Protein AF-A0A2S9FL27-F1 (afdb_monomer_lite)

Structure (mmCIF, N/CA/C/O backbone):
data_AF-A0A2S9FL27-F1
#
_entry.id   AF-A0A2S9FL27-F1
#
loop_
_atom_site.group_PDB
_atom_site.id
_atom_site.type_symbol
_atom_site.label_atom_id
_atom_site.label_alt_id
_atom_site.label_comp_id
_atom_site.label_asym_id
_atom_site.label_entity_id
_atom_site.label_seq_id
_atom_site.pdbx_PDB_ins_code
_atom_site.Cartn_x
_atom_site.Cartn_y
_atom_site.Cartn_z
_atom_site.occupancy
_atom_site.B_iso_or_equiv
_atom_site.auth_seq_id
_atom_site.auth_comp_id
_atom_site.auth_asym_id
_atom_site.auth_atom_id
_atom_site.pdbx_PDB_model_num
ATOM 1 N N . MET A 1 1 ? 17.331 8.543 -40.473 1.00 48.66 1 MET A N 1
ATOM 2 C CA . MET A 1 1 ? 16.320 8.289 -39.428 1.00 48.66 1 MET A CA 1
ATOM 3 C C . MET A 1 1 ? 17.027 7.537 -38.320 1.00 48.66 1 MET A C 1
ATOM 5 O O . MET A 1 1 ? 17.622 6.511 -38.621 1.00 48.66 1 MET A O 1
ATOM 9 N N . GLY A 1 2 ? 17.090 8.096 -37.112 1.00 60.88 2 GLY A N 1
ATOM 10 C CA . GLY A 1 2 ? 17.713 7.413 -35.976 1.00 60.88 2 GLY A CA 1
ATOM 11 C C . GLY A 1 2 ? 16.891 6.186 -35.589 1.00 60.88 2 GLY A C 1
ATOM 12 O O . GLY A 1 2 ? 15.666 6.270 -35.548 1.00 60.88 2 GLY A O 1
ATOM 13 N N . VAL A 1 3 ? 17.545 5.045 -35.380 1.00 73.56 3 VAL A N 1
ATOM 14 C CA . VAL A 1 3 ? 16.893 3.810 -34.924 1.00 73.56 3 VAL A CA 1
ATOM 15 C C . VAL A 1 3 ? 16.809 3.865 -33.399 1.00 73.56 3 VAL A C 1
ATOM 17 O O . VAL A 1 3 ? 17.812 4.144 -32.749 1.00 73.56 3 VAL A O 1
ATOM 20 N N . SER A 1 4 ? 15.627 3.621 -32.834 1.00 82.31 4 SER A N 1
ATOM 21 C CA . SER A 1 4 ? 15.446 3.398 -31.398 1.00 82.31 4 SER A CA 1
ATOM 22 C C . SER A 1 4 ? 15.434 1.897 -31.111 1.00 82.31 4 SER A C 1
ATOM 24 O O . SER A 1 4 ? 14.811 1.123 -31.843 1.00 82.31 4 SER A O 1
ATOM 26 N N . MET A 1 5 ? 16.145 1.468 -30.067 1.00 90.12 5 MET A N 1
ATOM 27 C CA . MET A 1 5 ? 16.306 0.054 -29.728 1.00 90.12 5 MET A CA 1
ATOM 28 C C . MET A 1 5 ? 15.805 -0.218 -28.314 1.00 90.12 5 MET A C 1
ATOM 30 O O . MET A 1 5 ? 16.178 0.469 -27.371 1.00 90.12 5 MET A O 1
ATOM 34 N N . VAL A 1 6 ? 14.970 -1.246 -28.155 1.00 91.94 6 VAL A N 1
ATOM 35 C CA . VAL A 1 6 ? 14.581 -1.734 -26.826 1.00 91.94 6 VAL A CA 1
ATOM 36 C C . VAL A 1 6 ? 15.766 -2.486 -26.229 1.00 91.94 6 VAL A C 1
ATOM 38 O O . VAL A 1 6 ? 16.115 -3.556 -26.730 1.00 91.94 6 VAL A O 1
ATOM 41 N N . VAL A 1 7 ? 16.361 -1.938 -25.173 1.00 92.94 7 VAL A N 1
ATOM 42 C CA . VAL A 1 7 ? 17.532 -2.512 -24.489 1.00 92.94 7 VAL A CA 1
ATOM 43 C C . VAL A 1 7 ? 17.144 -3.414 -23.322 1.00 92.94 7 VAL A C 1
ATOM 45 O O . VAL A 1 7 ? 17.830 -4.392 -23.044 1.00 92.94 7 VAL A O 1
ATOM 48 N N . GLU A 1 8 ? 16.000 -3.155 -22.688 1.00 94.75 8 GLU A N 1
ATOM 49 C CA . GLU A 1 8 ? 15.477 -3.967 -21.588 1.00 94.75 8 GLU A CA 1
ATOM 50 C C . GLU A 1 8 ? 13.942 -3.987 -21.615 1.00 94.75 8 GLU A C 1
ATOM 52 O O . GLU A 1 8 ? 13.294 -3.064 -22.114 1.00 94.75 8 GLU A O 1
ATOM 57 N N . ARG A 1 9 ? 13.349 -5.068 -21.096 1.00 96.38 9 ARG A N 1
ATOM 58 C CA . ARG A 1 9 ? 11.906 -5.198 -20.874 1.00 96.38 9 ARG A CA 1
ATOM 59 C C . ARG A 1 9 ? 11.619 -6.016 -19.620 1.00 96.38 9 ARG A C 1
ATOM 61 O O . ARG A 1 9 ? 12.354 -6.957 -19.327 1.00 96.38 9 ARG A O 1
ATOM 68 N N . GLY A 1 10 ? 10.506 -5.734 -18.957 1.00 96.31 10 GLY A N 1
ATOM 69 C CA . GLY A 1 10 ? 10.084 -6.491 -17.783 1.00 96.31 10 GLY A CA 1
ATOM 70 C C . GLY A 1 10 ? 8.678 -6.136 -17.314 1.00 96.31 10 GLY A C 1
ATOM 71 O O . GLY A 1 10 ? 7.861 -5.628 -18.081 1.00 96.31 10 GLY A O 1
ATOM 72 N N . LEU A 1 11 ? 8.395 -6.429 -16.043 1.00 97.31 11 LEU A N 1
ATOM 73 C CA . LEU A 1 11 ? 7.110 -6.149 -15.405 1.00 97.31 11 LEU A CA 1
ATOM 74 C C . LEU A 1 11 ? 7.257 -5.089 -14.315 1.00 97.31 11 LEU A C 1
ATOM 76 O O . LEU A 1 11 ? 8.135 -5.180 -13.463 1.00 97.31 11 LEU A O 1
ATOM 80 N N . ALA A 1 12 ? 6.352 -4.115 -14.321 1.00 96.69 12 ALA A N 1
ATOM 81 C CA . ALA A 1 12 ? 6.257 -3.051 -13.331 1.00 96.69 12 ALA A CA 1
ATOM 82 C C . ALA A 1 12 ? 4.805 -2.874 -12.864 1.00 96.69 12 ALA A C 1
ATOM 84 O O . ALA A 1 12 ? 3.871 -3.524 -13.345 1.00 96.69 12 ALA A O 1
ATOM 85 N N . ARG A 1 13 ? 4.599 -1.979 -11.896 1.00 97.38 13 ARG A N 1
ATOM 86 C CA . ARG A 1 13 ? 3.263 -1.550 -11.473 1.00 97.38 13 ARG A CA 1
ATOM 87 C C . ARG A 1 13 ? 2.858 -0.310 -12.258 1.00 97.38 13 ARG A C 1
ATOM 89 O O . ARG A 1 13 ? 3.621 0.642 -12.354 1.00 97.38 13 ARG A O 1
ATOM 96 N N . CYS A 1 14 ? 1.640 -0.310 -12.794 1.00 97.19 14 CYS A N 1
ATOM 97 C CA . CYS A 1 14 ? 1.063 0.873 -13.421 1.00 97.19 14 CYS A CA 1
ATOM 98 C C . CYS A 1 14 ? 0.945 2.010 -12.387 1.00 97.19 14 CYS A C 1
ATOM 100 O O . CYS A 1 14 ? 0.250 1.808 -11.386 1.00 97.19 14 CYS A O 1
ATOM 102 N N . PRO A 1 15 ? 1.508 3.208 -12.639 1.00 95.81 15 PRO A N 1
ATOM 103 C CA . PRO A 1 15 ? 1.431 4.331 -11.698 1.00 95.81 15 PRO A CA 1
ATOM 104 C C . PRO A 1 15 ? -0.004 4.778 -11.389 1.00 95.81 15 PRO A C 1
ATOM 106 O O . PRO A 1 15 ? -0.277 5.314 -10.321 1.00 95.81 15 PRO A O 1
ATOM 109 N N . ARG A 1 16 ? -0.940 4.531 -12.314 1.00 97.06 16 ARG A N 1
ATOM 110 C CA . ARG A 1 16 ? -2.341 4.942 -12.182 1.00 97.06 16 ARG A CA 1
ATOM 111 C C . ARG A 1 16 ? -3.218 3.943 -11.434 1.00 97.06 16 ARG A C 1
ATOM 113 O O . ARG A 1 16 ? -4.023 4.341 -10.604 1.00 97.06 16 ARG A O 1
ATOM 120 N N . CYS A 1 17 ? -3.132 2.655 -11.771 1.00 97.25 17 CYS A N 1
ATOM 121 C CA . CYS A 1 17 ? -4.069 1.641 -11.258 1.00 97.25 17 CYS A CA 1
ATOM 122 C C . CYS A 1 17 ? -3.406 0.474 -10.519 1.00 97.25 17 CYS A C 1
ATOM 124 O O . CYS A 1 17 ? -4.103 -0.460 -10.117 1.00 97.25 17 CYS A O 1
ATOM 126 N N . VAL A 1 18 ? -2.075 0.491 -10.384 1.00 97.25 18 VAL A N 1
ATOM 127 C CA . VAL A 1 18 ? -1.260 -0.493 -9.643 1.00 97.25 18 VAL A CA 1
ATOM 128 C C . VAL A 1 18 ? -1.373 -1.937 -10.177 1.00 97.25 18 VAL A C 1
ATOM 130 O O . VAL A 1 18 ? -0.830 -2.895 -9.618 1.00 97.25 18 VAL A O 1
ATOM 133 N N . ALA A 1 19 ? -2.032 -2.129 -11.320 1.00 97.31 19 ALA A N 1
ATOM 134 C CA . ALA A 1 19 ? -2.008 -3.396 -12.034 1.00 97.31 19 ALA A CA 1
ATOM 135 C C . ALA A 1 19 ? -0.593 -3.712 -12.525 1.00 97.31 19 ALA A C 1
ATOM 137 O O . ALA A 1 19 ? 0.204 -2.804 -12.771 1.00 97.31 19 ALA A O 1
ATOM 138 N N . VAL A 1 20 ? -0.300 -5.002 -12.684 1.00 97.56 20 VAL A N 1
ATOM 139 C CA . VAL A 1 20 ? 0.918 -5.442 -13.369 1.00 97.56 20 VAL A CA 1
ATOM 14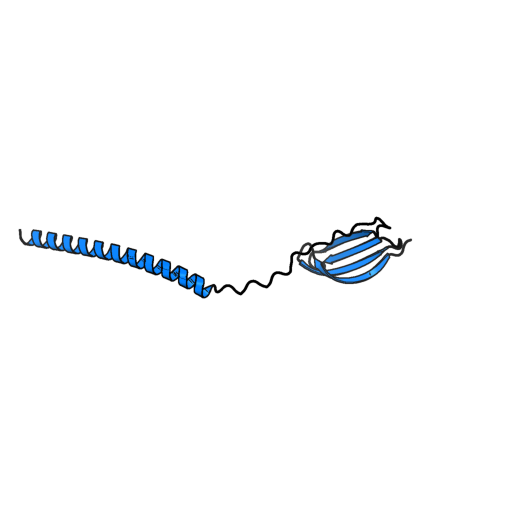0 C C . VAL A 1 20 ? 0.853 -4.959 -14.820 1.00 97.56 20 VAL A C 1
ATOM 142 O O . VAL A 1 20 ? -0.180 -5.104 -15.479 1.00 97.56 20 VAL A O 1
ATOM 145 N N . ALA A 1 21 ? 1.929 -4.336 -15.282 1.00 97.94 21 ALA A N 1
ATOM 146 C CA . ALA A 1 21 ? 2.072 -3.763 -16.611 1.00 97.94 21 ALA A CA 1
ATOM 147 C C . ALA A 1 21 ? 3.465 -4.077 -17.168 1.00 97.94 21 ALA A C 1
ATOM 149 O O . ALA A 1 21 ? 4.406 -4.285 -16.403 1.00 97.94 21 ALA A O 1
ATOM 150 N N . ASP A 1 22 ? 3.582 -4.095 -18.493 1.00 96.69 22 ASP A N 1
ATOM 151 C CA . ASP A 1 22 ? 4.866 -4.264 -19.171 1.00 96.69 22 ASP A CA 1
ATOM 152 C C . ASP A 1 22 ? 5.642 -2.938 -19.098 1.00 96.69 22 ASP A C 1
ATOM 154 O O . ASP A 1 22 ? 5.057 -1.878 -19.356 1.00 96.69 22 ASP A O 1
ATOM 158 N N . TYR A 1 23 ? 6.936 -2.990 -18.775 1.00 96.94 23 TYR A N 1
ATOM 159 C CA . TYR A 1 23 ? 7.853 -1.863 -18.961 1.00 96.94 23 TYR A CA 1
ATOM 160 C C . TYR A 1 23 ? 8.917 -2.171 -20.013 1.00 96.94 23 TYR A C 1
ATOM 162 O O . TYR A 1 23 ? 9.269 -3.335 -20.235 1.00 96.94 23 TYR A O 1
ATOM 170 N N . VAL A 1 24 ? 9.449 -1.123 -20.637 1.00 96.81 24 VAL A N 1
ATOM 171 C CA . VAL A 1 24 ? 10.584 -1.188 -21.561 1.00 96.81 24 VAL A CA 1
ATOM 172 C C . VAL A 1 24 ? 11.549 -0.031 -21.321 1.00 96.81 24 VAL A C 1
ATOM 174 O O . VAL A 1 24 ? 11.124 1.076 -20.997 1.00 96.81 24 VAL A O 1
ATOM 177 N N . PHE A 1 25 ? 12.839 -0.284 -21.526 1.00 94.69 25 PHE A N 1
ATOM 178 C CA . PHE A 1 25 ? 13.841 0.759 -21.718 1.00 94.69 25 PHE A CA 1
ATOM 179 C C . PHE A 1 25 ? 14.219 0.823 -23.195 1.00 94.69 25 PHE A C 1
ATOM 181 O O . PHE A 1 25 ? 14.522 -0.201 -23.814 1.00 94.69 25 PHE A O 1
ATOM 188 N N . ILE A 1 26 ? 14.184 2.024 -23.760 1.00 93.38 26 ILE A N 1
ATOM 189 C CA . ILE A 1 26 ? 14.439 2.300 -25.170 1.00 93.38 26 ILE A CA 1
ATOM 190 C C . ILE A 1 26 ? 15.629 3.249 -25.253 1.00 93.38 26 ILE A C 1
ATOM 192 O O . ILE A 1 26 ? 15.546 4.388 -24.808 1.00 93.38 26 ILE A O 1
ATOM 196 N N . GLU A 1 27 ? 16.724 2.795 -25.845 1.00 91.31 27 GLU A N 1
ATOM 197 C CA . GLU A 1 27 ? 17.882 3.635 -26.131 1.00 91.31 27 GLU A CA 1
ATOM 198 C C . GLU A 1 27 ? 17.695 4.311 -27.496 1.00 91.31 27 GLU A C 1
ATOM 200 O O . GLU A 1 27 ? 17.370 3.658 -28.499 1.00 91.31 27 GLU A O 1
ATOM 205 N N . ALA A 1 28 ? 17.853 5.635 -27.539 1.00 84.31 28 ALA A N 1
ATOM 206 C CA . ALA A 1 28 ? 17.851 6.385 -28.789 1.00 84.31 28 ALA A CA 1
ATOM 207 C C . ALA A 1 28 ? 19.232 6.315 -29.459 1.00 84.31 28 ALA A C 1
ATOM 209 O O . ALA A 1 28 ? 20.261 6.195 -28.804 1.00 84.31 28 ALA A O 1
ATOM 210 N N . SER A 1 29 ? 19.282 6.453 -30.787 1.00 72.81 29 SER A N 1
ATOM 211 C CA . SER A 1 29 ? 20.543 6.408 -31.546 1.00 72.81 29 SER A CA 1
ATOM 212 C C . SER A 1 29 ? 21.587 7.451 -31.116 1.00 72.81 29 SER A C 1
ATOM 214 O O . SER A 1 29 ? 22.775 7.285 -31.385 1.00 72.81 29 SER A O 1
ATOM 216 N N . SER A 1 30 ? 21.163 8.544 -30.477 1.00 69.94 30 SER A N 1
ATOM 217 C CA . SER A 1 30 ? 22.064 9.406 -29.718 1.00 69.94 30 SER A CA 1
ATOM 218 C C . SER A 1 30 ? 22.394 8.700 -28.407 1.00 69.94 30 SER A C 1
ATOM 220 O O . SER A 1 30 ? 21.527 8.615 -27.545 1.00 69.94 30 SER A O 1
ATOM 222 N N . ALA A 1 31 ? 23.641 8.233 -28.272 1.00 66.56 31 ALA A N 1
ATOM 223 C CA . ALA A 1 31 ? 24.186 7.364 -27.211 1.00 66.56 31 ALA A CA 1
ATOM 224 C C . ALA A 1 31 ? 24.114 7.904 -25.760 1.00 66.56 31 ALA A C 1
ATOM 226 O O . ALA A 1 31 ? 24.936 7.564 -24.913 1.00 66.56 31 ALA A O 1
ATOM 227 N N . ARG A 1 32 ? 23.198 8.830 -25.482 1.00 74.50 32 ARG A N 1
ATOM 228 C CA . ARG A 1 32 ? 22.999 9.487 -24.196 1.00 74.50 32 ARG A CA 1
ATOM 229 C C . ARG A 1 32 ? 21.530 9.642 -23.820 1.00 74.50 32 ARG A C 1
ATOM 231 O O . ARG A 1 32 ? 21.285 10.279 -22.810 1.00 74.50 32 ARG A O 1
ATOM 238 N N . GLU A 1 33 ? 20.571 9.123 -24.585 1.00 87.06 33 GLU A N 1
ATOM 239 C CA . GLU A 1 33 ? 19.143 9.213 -24.245 1.00 87.06 33 GLU A CA 1
ATOM 240 C C . GLU A 1 33 ? 18.543 7.813 -24.070 1.00 87.06 33 GLU A C 1
ATOM 242 O O . GLU A 1 33 ? 18.606 6.971 -24.970 1.00 87.06 33 GLU A O 1
ATOM 247 N N . LEU A 1 34 ? 17.953 7.587 -22.897 1.00 90.25 34 LEU A N 1
ATOM 248 C CA . LEU A 1 34 ? 17.283 6.359 -22.493 1.00 90.25 34 LEU A CA 1
ATOM 249 C C . LEU A 1 34 ? 15.851 6.700 -22.067 1.00 90.25 34 LEU A C 1
ATOM 251 O O . LEU A 1 34 ? 15.649 7.430 -21.102 1.00 90.25 34 LEU A O 1
ATOM 255 N N . ARG A 1 35 ? 14.850 6.147 -22.748 1.00 92.94 35 ARG A N 1
ATOM 256 C CA . ARG A 1 35 ? 13.436 6.293 -22.389 1.00 92.94 35 ARG A CA 1
ATOM 257 C C . ARG A 1 35 ? 12.953 5.075 -21.619 1.00 92.94 35 ARG A C 1
ATOM 259 O O . ARG A 1 35 ? 12.976 3.965 -22.148 1.00 92.94 35 ARG A O 1
ATOM 266 N N . TYR A 1 36 ? 12.459 5.288 -20.410 1.00 95.38 36 TYR A N 1
ATOM 267 C CA . TYR A 1 36 ? 11.680 4.307 -19.663 1.00 95.38 36 TYR A CA 1
ATOM 268 C C . TYR A 1 36 ? 10.199 4.453 -20.014 1.00 95.38 36 TYR A C 1
ATOM 270 O O . TYR A 1 36 ? 9.675 5.564 -20.032 1.00 95.38 36 TYR A O 1
ATOM 278 N N . GLU A 1 37 ? 9.504 3.353 -20.291 1.00 96.75 37 GLU A N 1
ATOM 279 C CA . GLU A 1 37 ? 8.089 3.382 -20.660 1.00 96.75 37 GLU A CA 1
ATOM 280 C C . GLU A 1 37 ? 7.311 2.236 -20.004 1.00 96.75 37 GLU A C 1
ATOM 282 O O . GLU A 1 37 ? 7.764 1.095 -20.020 1.00 96.75 37 GLU A O 1
ATOM 287 N N . VAL A 1 38 ? 6.121 2.517 -19.463 1.00 97.75 38 VAL A N 1
ATOM 288 C CA . VAL A 1 38 ? 5.209 1.529 -18.860 1.00 97.75 38 VAL A CA 1
ATOM 289 C C . VAL A 1 38 ? 3.862 1.565 -19.570 1.00 97.75 38 VAL A C 1
ATOM 291 O O . VAL A 1 38 ? 3.160 2.577 -19.525 1.00 97.75 38 VAL A O 1
ATOM 294 N N . ARG A 1 39 ? 3.450 0.436 -20.159 1.00 97.00 39 ARG A N 1
ATOM 295 C CA . ARG A 1 39 ? 2.175 0.301 -20.884 1.00 97.00 39 ARG A CA 1
ATOM 296 C C . ARG A 1 39 ? 1.183 -0.554 -20.106 1.00 97.00 39 ARG A C 1
ATOM 298 O O . ARG A 1 39 ? 1.300 -1.779 -20.037 1.00 97.00 39 ARG A O 1
ATOM 305 N N . CYS A 1 40 ? 0.150 0.072 -19.547 1.00 97.62 40 CYS A N 1
ATOM 306 C CA . CYS A 1 40 ? -0.880 -0.645 -18.807 1.00 97.62 40 CYS A CA 1
ATOM 307 C C . CYS A 1 40 ? -2.048 -1.070 -19.703 1.00 97.62 40 CYS A C 1
ATOM 309 O O . CYS A 1 40 ? -2.873 -0.254 -20.103 1.00 97.62 40 CYS A O 1
ATOM 311 N N . ARG A 1 41 ? -2.215 -2.380 -19.914 1.00 96.06 41 ARG A N 1
ATOM 312 C CA . ARG A 1 41 ? -3.361 -2.921 -20.673 1.00 96.06 41 ARG A CA 1
ATOM 313 C C . ARG A 1 41 ? -4.686 -2.890 -19.907 1.00 96.06 41 ARG A C 1
ATOM 315 O O . ARG A 1 41 ? -5.739 -2.992 -20.521 1.00 96.06 41 ARG A O 1
ATOM 322 N N . LYS A 1 42 ? -4.647 -2.753 -18.574 1.00 96.31 42 LYS A N 1
ATOM 323 C CA . LYS A 1 42 ? -5.856 -2.723 -17.733 1.00 96.31 42 LYS A CA 1
ATOM 324 C C . LYS A 1 42 ? -6.575 -1.376 -17.804 1.00 96.31 42 LYS A C 1
ATOM 326 O O . LYS A 1 42 ? -7.788 -1.350 -17.954 1.00 96.31 42 LYS A O 1
ATOM 331 N N . CYS A 1 43 ? -5.843 -0.274 -17.634 1.00 96.62 43 CYS A N 1
ATOM 332 C CA . CYS A 1 43 ? -6.428 1.072 -17.602 1.00 96.62 43 CYS A CA 1
ATOM 333 C C . CYS A 1 43 ? -6.086 1.932 -18.826 1.00 96.62 43 CYS A C 1
ATOM 335 O O . CYS A 1 43 ? -6.606 3.035 -18.936 1.00 96.62 43 CYS A O 1
ATOM 337 N N . GLY A 1 44 ? -5.229 1.447 -19.729 1.00 95.56 44 GLY A N 1
ATOM 338 C CA . GLY A 1 44 ? -4.823 2.163 -20.942 1.00 95.56 44 GLY A CA 1
ATOM 339 C C . GLY A 1 44 ? -3.742 3.225 -20.732 1.00 95.56 44 GLY A C 1
ATOM 340 O O . GLY A 1 44 ? -3.289 3.812 -21.707 1.00 95.56 44 GLY A O 1
ATOM 341 N N . GLU A 1 45 ? -3.312 3.467 -19.491 1.00 96.00 45 GLU A N 1
ATOM 342 C CA . GLU A 1 45 ? -2.269 4.450 -19.190 1.00 96.00 45 GLU A CA 1
ATOM 343 C C . GLU A 1 45 ? -0.921 4.050 -19.807 1.00 96.00 45 GLU A C 1
ATOM 345 O O . GLU A 1 45 ? -0.508 2.885 -19.721 1.00 96.00 45 GLU A O 1
ATOM 350 N N . CYS A 1 46 ? -0.227 5.034 -20.379 1.00 96.19 46 CYS A N 1
ATOM 351 C CA . CYS A 1 46 ? 1.126 4.903 -20.900 1.00 96.19 46 CYS A CA 1
ATOM 352 C C . CYS A 1 46 ? 2.003 5.960 -20.230 1.00 96.19 46 CYS A C 1
ATOM 354 O O . CYS A 1 46 ? 1.907 7.140 -20.552 1.00 96.19 46 CYS A O 1
ATOM 356 N N . TYR A 1 47 ? 2.833 5.531 -19.287 1.00 95.38 47 TYR A N 1
ATOM 357 C CA . TYR A 1 47 ? 3.790 6.408 -18.620 1.00 95.38 47 TYR A CA 1
ATOM 358 C C . TYR A 1 47 ? 5.130 6.350 -19.352 1.00 95.38 47 TYR A C 1
ATOM 360 O O . TYR A 1 47 ? 5.550 5.262 -19.741 1.00 95.38 47 TYR A O 1
ATOM 368 N N . SER A 1 48 ? 5.800 7.490 -19.523 1.00 94.31 48 SER A N 1
ATOM 369 C CA . SER A 1 48 ? 7.123 7.571 -20.145 1.00 94.31 48 SER A CA 1
ATOM 370 C C . SER A 1 48 ? 8.001 8.609 -19.453 1.00 94.31 48 SER A C 1
ATOM 372 O O . SER A 1 48 ? 7.525 9.709 -19.170 1.00 94.31 48 SER A O 1
ATOM 374 N N . GLU A 1 49 ? 9.273 8.286 -19.249 1.00 94.19 49 GLU A N 1
ATOM 375 C CA . GLU A 1 49 ? 10.284 9.174 -18.673 1.00 94.19 49 GLU A CA 1
ATOM 376 C C . GLU A 1 49 ? 11.580 9.098 -19.490 1.00 94.19 49 GLU A C 1
ATOM 378 O O . GLU A 1 49 ? 12.110 8.010 -19.720 1.00 94.19 49 GLU A O 1
ATOM 383 N N . ASP A 1 50 ? 12.086 10.255 -19.926 1.00 91.31 50 ASP A N 1
ATOM 384 C CA . ASP A 1 50 ? 13.331 10.367 -20.690 1.00 91.31 50 ASP A CA 1
ATOM 385 C C . ASP A 1 50 ? 14.494 10.692 -19.747 1.00 91.31 50 ASP A C 1
ATOM 387 O O . ASP A 1 50 ? 14.477 11.694 -19.033 1.00 91.31 50 ASP A O 1
ATOM 391 N N . SER A 1 51 ? 15.512 9.837 -19.755 1.00 86.19 51 SER A N 1
ATOM 392 C CA . SER A 1 51 ? 16.748 9.975 -18.986 1.00 86.19 51 SER A CA 1
ATOM 393 C C . SER A 1 51 ? 17.905 10.307 -19.918 1.00 86.19 51 SER A C 1
ATOM 395 O O . SER A 1 51 ? 18.081 9.664 -20.954 1.00 86.19 51 SER A O 1
ATOM 397 N N . TYR A 1 52 ? 18.732 11.279 -19.532 1.00 83.44 52 TYR A N 1
ATOM 398 C CA . TYR A 1 52 ? 19.900 11.683 -20.309 1.00 83.44 52 TYR A CA 1
ATOM 399 C C . TYR A 1 52 ? 21.184 11.379 -19.538 1.00 83.44 52 TYR A C 1
ATOM 401 O O . TYR A 1 52 ? 21.314 11.747 -18.372 1.00 83.44 52 TYR A O 1
ATOM 409 N N . ALA A 1 53 ? 22.155 10.739 -20.187 1.00 68.88 53 ALA A N 1
ATOM 410 C CA . ALA A 1 53 ? 23.495 10.583 -19.641 1.00 68.88 53 ALA A CA 1
ATOM 411 C C . ALA A 1 53 ? 24.221 11.935 -19.712 1.00 68.88 53 ALA A C 1
ATOM 413 O O . ALA A 1 53 ? 24.747 12.330 -20.759 1.00 68.88 53 ALA A O 1
ATOM 414 N N . THR A 1 54 ? 24.222 12.675 -18.606 1.00 64.69 54 THR A N 1
ATOM 415 C CA . THR A 1 54 ? 24.977 13.924 -18.480 1.00 64.69 54 THR A CA 1
ATOM 416 C C . THR A 1 54 ? 26.471 13.599 -18.495 1.00 64.69 54 THR A C 1
ATOM 418 O O . THR A 1 54 ? 26.953 12.841 -17.657 1.00 64.69 54 THR A O 1
ATOM 421 N N . ALA A 1 55 ? 27.214 14.139 -19.464 1.00 58.50 55 ALA A N 1
ATOM 422 C CA . ALA A 1 55 ? 28.666 13.999 -19.499 1.00 58.50 55 ALA A CA 1
ATOM 423 C C . ALA A 1 55 ? 29.293 14.842 -18.379 1.00 58.50 55 ALA A C 1
ATOM 425 O O . ALA A 1 55 ? 29.100 16.055 -18.361 1.00 58.50 55 ALA A O 1
ATOM 426 N N . ASP A 1 56 ? 30.017 14.182 -17.474 1.00 56.66 56 ASP A N 1
ATOM 427 C CA . ASP A 1 56 ? 31.002 14.739 -16.542 1.00 56.66 56 ASP A CA 1
ATOM 428 C C . ASP A 1 56 ? 30.671 16.112 -15.938 1.00 56.66 56 ASP A C 1
ATOM 430 O O . ASP A 1 56 ? 31.406 17.087 -16.084 1.00 56.66 56 ASP A O 1
ATOM 434 N N . THR A 1 57 ? 29.609 16.180 -15.144 1.00 53.50 57 THR A N 1
ATOM 435 C CA . THR A 1 57 ? 29.683 16.997 -13.931 1.00 53.50 57 THR A CA 1
ATOM 436 C C . THR A 1 57 ? 29.995 16.042 -12.803 1.00 53.50 57 THR A C 1
ATOM 438 O O . THR A 1 57 ? 29.217 15.117 -12.569 1.00 53.50 57 THR A O 1
ATOM 441 N N . SER A 1 58 ? 31.140 16.261 -12.144 1.00 53.44 58 SER A N 1
ATOM 442 C CA . SER A 1 58 ? 31.495 15.704 -10.837 1.00 53.44 58 SER A CA 1
ATOM 443 C C . SER A 1 58 ? 30.349 15.989 -9.874 1.00 53.44 58 SER A C 1
ATOM 445 O O . SER A 1 58 ? 30.340 16.974 -9.142 1.00 53.44 58 SER A O 1
ATOM 447 N N . THR A 1 59 ? 29.332 15.149 -9.957 1.00 57.31 59 THR A N 1
ATOM 448 C CA . THR A 1 59 ? 28.207 15.137 -9.057 1.00 57.31 59 THR A CA 1
ATOM 449 C C . THR A 1 59 ? 28.794 14.378 -7.899 1.00 57.31 59 THR A C 1
ATOM 451 O O . THR A 1 59 ? 28.999 13.169 -7.997 1.00 57.31 59 THR A O 1
ATOM 454 N N . GLU A 1 60 ? 29.207 15.108 -6.866 1.00 60.72 60 GLU A N 1
ATOM 455 C CA . GLU A 1 60 ? 29.347 14.530 -5.542 1.00 60.72 60 GLU A CA 1
ATOM 456 C C . GLU A 1 60 ? 28.051 13.750 -5.338 1.00 60.72 60 GLU A C 1
ATOM 458 O O . GLU A 1 60 ? 26.975 14.341 -5.231 1.00 60.72 60 GLU A O 1
ATOM 463 N N . VAL A 1 61 ? 28.127 12.427 -5.521 1.00 61.84 61 VAL A N 1
ATOM 464 C CA . VAL A 1 61 ? 26.978 11.544 -5.400 1.00 61.84 61 VAL A CA 1
ATOM 465 C C . VAL A 1 61 ? 26.621 11.703 -3.945 1.00 61.84 61 VAL A C 1
ATOM 467 O O . VAL A 1 61 ? 27.296 11.130 -3.092 1.00 61.84 61 VAL A O 1
ATOM 470 N N . ALA A 1 62 ? 25.653 12.575 -3.659 1.00 65.19 62 ALA A N 1
ATOM 471 C CA . ALA A 1 62 ? 25.088 12.701 -2.340 1.00 65.19 62 ALA A CA 1
ATOM 472 C C . ALA A 1 62 ? 24.621 11.290 -2.028 1.00 65.19 62 ALA A C 1
ATOM 474 O O . ALA A 1 62 ? 23.649 10.813 -2.616 1.00 65.19 62 ALA A O 1
ATOM 475 N N . LEU A 1 63 ? 25.425 10.578 -1.235 1.00 71.38 63 LEU A N 1
ATOM 476 C CA . LEU A 1 63 ? 25.149 9.219 -0.825 1.00 71.38 63 LEU A CA 1
ATOM 477 C C . LEU A 1 63 ? 23.762 9.308 -0.224 1.00 71.38 63 LEU A C 1
ATOM 479 O O . LEU A 1 63 ? 23.584 9.954 0.808 1.00 71.38 63 LEU A O 1
ATOM 483 N N . ILE A 1 64 ? 22.775 8.762 -0.936 1.00 73.94 64 ILE A N 1
ATOM 484 C CA . ILE A 1 64 ? 21.411 8.706 -0.441 1.00 73.94 64 ILE A CA 1
ATOM 485 C C . ILE A 1 64 ? 21.533 7.922 0.855 1.00 73.94 64 ILE A C 1
ATOM 487 O O . ILE A 1 64 ? 21.789 6.716 0.842 1.00 73.94 64 ILE A O 1
ATOM 491 N N . GLN A 1 65 ? 21.453 8.634 1.977 1.00 81.00 65 GLN A N 1
ATOM 492 C CA . GLN A 1 65 ? 21.488 8.016 3.282 1.00 81.00 65 GLN A CA 1
ATOM 493 C C . GLN A 1 65 ? 20.116 7.394 3.470 1.00 81.00 65 GLN A C 1
ATOM 495 O O . GLN A 1 65 ? 19.165 8.047 3.900 1.00 81.00 65 GLN A O 1
ATOM 500 N N . TRP A 1 66 ? 20.005 6.135 3.057 1.00 81.31 66 TRP A N 1
ATOM 501 C CA . TRP A 1 66 ? 18.838 5.333 3.360 1.00 81.31 66 TRP A CA 1
ATOM 502 C C . TRP A 1 66 ? 18.621 5.347 4.874 1.00 81.31 66 TRP A C 1
ATOM 504 O O . TRP A 1 66 ? 19.600 5.287 5.631 1.00 81.31 66 TRP A O 1
ATOM 514 N N . PRO A 1 67 ? 17.362 5.449 5.334 1.00 83.00 67 PRO A N 1
ATOM 515 C CA . PRO A 1 67 ? 17.059 5.194 6.728 1.00 83.00 67 PRO A CA 1
ATOM 516 C C . PRO A 1 67 ? 17.680 3.850 7.123 1.00 83.00 67 PRO A C 1
ATOM 518 O O . PRO A 1 67 ? 17.655 2.922 6.310 1.00 83.00 67 PRO A O 1
ATOM 521 N N . PRO A 1 68 ? 18.258 3.734 8.327 1.00 84.25 68 PRO A N 1
ATOM 522 C CA . PRO A 1 68 ? 18.747 2.450 8.796 1.00 84.25 68 PRO A CA 1
ATOM 523 C C . PRO A 1 68 ? 17.612 1.425 8.751 1.00 84.25 68 PRO A C 1
ATOM 525 O O . PRO A 1 68 ? 16.461 1.756 9.048 1.00 84.25 68 PRO A O 1
ATOM 528 N N . ASP A 1 69 ? 17.946 0.189 8.388 1.00 81.25 69 ASP A N 1
ATOM 529 C CA . ASP A 1 69 ? 16.998 -0.917 8.417 1.00 81.25 69 ASP A CA 1
ATOM 530 C C . ASP A 1 69 ? 16.473 -1.080 9.850 1.00 81.25 69 ASP A C 1
ATOM 532 O O . ASP A 1 69 ? 17.204 -1.456 10.767 1.00 81.25 69 ASP A O 1
ATOM 536 N N . CYS A 1 70 ? 15.203 -0.746 10.065 1.00 78.62 70 CYS A N 1
ATOM 537 C CA . CYS A 1 70 ? 14.544 -0.984 11.341 1.00 78.62 70 CYS A CA 1
ATOM 538 C C . CYS A 1 70 ? 14.188 -2.468 11.446 1.00 78.62 70 CYS A C 1
ATOM 540 O O . CYS A 1 70 ? 13.585 -3.029 10.527 1.00 78.62 70 CYS A O 1
ATOM 542 N N . GLU A 1 71 ? 14.488 -3.095 12.585 1.00 81.00 71 GLU A N 1
ATOM 543 C CA . GLU A 1 71 ? 13.946 -4.422 12.874 1.00 81.00 71 GLU A CA 1
ATOM 544 C C . GLU A 1 71 ? 12.406 -4.386 12.852 1.00 81.00 71 GLU A C 1
ATOM 546 O O . GLU A 1 71 ? 11.795 -3.386 13.256 1.00 81.00 71 GLU A O 1
ATOM 551 N N . PRO A 1 72 ? 11.751 -5.459 12.373 1.00 79.12 72 PRO A N 1
ATOM 552 C CA . PRO A 1 72 ? 10.300 -5.532 12.372 1.00 79.12 72 PRO A CA 1
ATOM 553 C C . PRO A 1 72 ? 9.779 -5.402 13.806 1.00 79.12 72 PRO A C 1
ATOM 555 O O . PRO A 1 72 ? 10.177 -6.1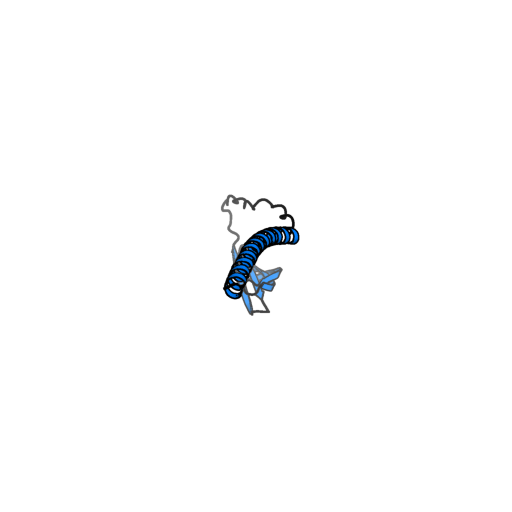50 14.698 1.00 79.12 72 PRO A O 1
ATOM 558 N N . VAL A 1 73 ? 8.863 -4.455 14.021 1.00 82.00 73 VAL A N 1
ATOM 559 C CA . VAL A 1 73 ? 8.190 -4.276 15.313 1.00 82.00 73 VAL A CA 1
ATOM 560 C C . VAL A 1 73 ? 7.548 -5.612 15.714 1.00 82.00 73 VAL A C 1
ATOM 562 O O . VAL A 1 73 ? 6.842 -6.203 14.888 1.00 82.00 73 VAL A O 1
ATOM 565 N N . PRO A 1 74 ? 7.770 -6.107 16.947 1.00 85.62 74 PRO A N 1
ATOM 566 C CA . PRO A 1 74 ? 7.187 -7.367 17.378 1.00 85.62 74 PRO A CA 1
ATOM 567 C C . PRO A 1 74 ? 5.656 -7.329 17.249 1.00 85.62 74 PRO A C 1
ATOM 569 O O . PRO A 1 74 ? 5.044 -6.276 17.470 1.00 85.62 74 PRO A O 1
ATOM 572 N N . PRO A 1 75 ? 5.012 -8.461 16.903 1.00 87.25 75 PRO A N 1
ATOM 573 C CA . PRO A 1 75 ? 3.563 -8.524 16.789 1.00 87.25 75 PRO A CA 1
ATOM 574 C C . PRO A 1 75 ? 2.889 -8.054 18.079 1.00 87.25 75 PRO A C 1
ATOM 576 O O . PRO A 1 75 ? 3.151 -8.572 19.163 1.00 87.25 75 PRO A O 1
ATOM 579 N N . ARG A 1 76 ? 2.009 -7.059 17.959 1.00 89.38 76 ARG A N 1
ATOM 580 C CA . ARG A 1 76 ? 1.253 -6.523 19.093 1.00 89.38 76 ARG A CA 1
ATOM 581 C C . ARG A 1 76 ? 0.245 -7.559 19.593 1.00 89.38 76 ARG A C 1
ATOM 583 O O . ARG A 1 76 ? -0.543 -8.081 18.805 1.00 89.38 76 ARG A O 1
ATOM 590 N N . ASP A 1 77 ? 0.226 -7.811 20.899 1.00 92.19 77 ASP A N 1
ATOM 591 C CA . ASP A 1 77 ? -0.735 -8.723 21.527 1.00 92.19 77 ASP A CA 1
ATOM 592 C C . ASP A 1 77 ? -2.066 -8.018 21.829 1.00 92.19 77 ASP A C 1
ATOM 594 O O . ASP A 1 77 ? -2.359 -7.578 22.944 1.00 92.19 77 ASP A O 1
ATOM 598 N N . TRP A 1 78 ? -2.884 -7.897 20.787 1.00 92.38 78 TRP A N 1
ATOM 599 C CA . TRP A 1 78 ? -4.194 -7.252 20.852 1.00 92.38 78 TRP A CA 1
ATOM 600 C C . TRP A 1 78 ? -5.148 -7.909 21.850 1.00 92.38 78 TRP A C 1
ATOM 602 O O . TRP A 1 78 ? -5.974 -7.220 22.447 1.00 92.38 78 TRP A O 1
ATOM 612 N N . LEU A 1 79 ? -5.064 -9.230 22.031 1.00 93.75 79 LEU A N 1
ATOM 613 C CA . LEU A 1 79 ? -5.997 -9.961 22.888 1.00 93.75 79 LEU A CA 1
ATOM 614 C C . LEU A 1 79 ? -5.806 -9.579 24.350 1.00 93.75 79 LEU A C 1
ATOM 616 O O . LEU A 1 79 ? -6.791 -9.341 25.052 1.00 93.75 79 LEU A O 1
ATOM 620 N N . ASN A 1 80 ? -4.554 -9.508 24.796 1.00 92.38 80 ASN A N 1
ATOM 621 C CA . ASN A 1 80 ? -4.250 -9.116 26.164 1.00 92.38 80 ASN A CA 1
ATOM 622 C C . ASN A 1 80 ? -4.550 -7.633 26.405 1.00 92.38 80 ASN A C 1
ATOM 624 O O . ASN A 1 80 ? -5.180 -7.313 27.411 1.00 92.38 80 ASN A O 1
ATOM 628 N N . GLU A 1 81 ? -4.237 -6.749 25.454 1.00 93.44 81 GLU A N 1
ATOM 629 C CA . GLU A 1 81 ? -4.553 -5.321 25.588 1.00 93.44 81 GLU A CA 1
ATOM 630 C C . GLU A 1 81 ? -6.067 -5.061 25.684 1.00 93.44 81 GLU A C 1
ATOM 632 O O . GLU A 1 81 ? -6.528 -4.271 26.512 1.00 93.44 81 GLU A O 1
ATOM 637 N N . VAL A 1 82 ? -6.871 -5.733 24.854 1.00 96.12 82 VAL A N 1
ATOM 638 C CA . VAL A 1 82 ? -8.335 -5.616 24.912 1.00 96.12 82 VAL A CA 1
ATOM 639 C C . VAL A 1 82 ? -8.872 -6.186 26.223 1.00 96.12 82 VAL A C 1
ATOM 641 O O . VAL A 1 82 ? -9.736 -5.572 26.849 1.00 96.12 82 VAL A O 1
ATOM 644 N N . ARG A 1 83 ? -8.355 -7.336 26.667 1.00 96.12 83 ARG A N 1
ATOM 645 C CA . ARG A 1 83 ? -8.769 -7.973 27.923 1.00 96.12 83 ARG A CA 1
ATOM 646 C C . ARG A 1 83 ? -8.508 -7.078 29.129 1.00 96.12 83 ARG A C 1
ATOM 648 O O . ARG A 1 83 ? -9.382 -6.955 29.983 1.00 96.12 83 ARG A O 1
ATOM 655 N N . GLU A 1 84 ? -7.345 -6.441 29.180 1.00 95.50 84 GLU A N 1
ATOM 656 C CA . GLU A 1 84 ? -6.992 -5.510 30.249 1.00 95.50 84 GLU A CA 1
ATOM 657 C C . GLU A 1 84 ? -7.960 -4.322 30.280 1.00 95.50 84 GLU A C 1
ATOM 659 O O . GLU A 1 84 ? -8.580 -4.062 31.312 1.00 95.50 84 GLU A O 1
ATOM 664 N N . LYS A 1 85 ? -8.212 -3.678 29.134 1.00 94.06 85 LYS A N 1
ATOM 665 C CA . LYS A 1 85 ? -9.179 -2.568 29.046 1.00 94.06 85 LYS A CA 1
ATOM 666 C C . LYS A 1 85 ? -10.591 -2.974 29.472 1.00 94.06 85 LYS A C 1
ATOM 668 O O . LYS A 1 85 ? -11.257 -2.221 30.180 1.00 94.06 85 LYS A O 1
ATOM 673 N N . LEU A 1 86 ? -11.043 -4.165 29.074 1.00 96.12 86 LEU A N 1
ATOM 674 C CA . LEU A 1 86 ? -12.349 -4.688 29.477 1.00 96.12 86 LEU A CA 1
ATOM 675 C C . LEU A 1 86 ? -12.420 -4.976 30.979 1.00 96.12 86 LEU A C 1
ATOM 677 O O . LEU A 1 86 ? -13.456 -4.714 31.583 1.00 96.12 86 LEU A O 1
ATOM 681 N N . SER A 1 87 ? -11.341 -5.470 31.594 1.00 94.50 87 SER A N 1
ATOM 682 C CA . SER A 1 87 ? -11.303 -5.697 33.043 1.00 94.50 87 SER A CA 1
ATOM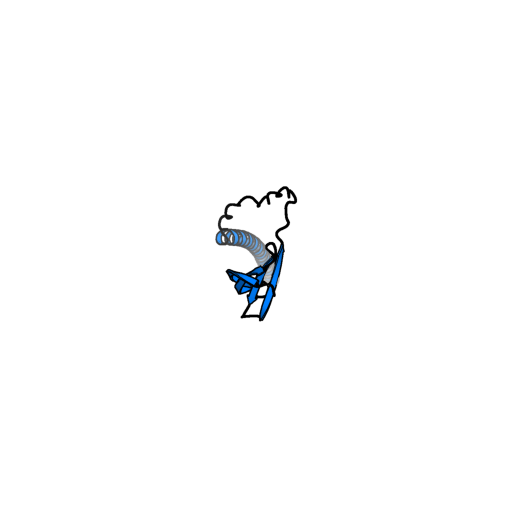 683 C C . SER A 1 87 ? -11.437 -4.395 33.834 1.00 94.50 87 SER A C 1
ATOM 685 O O . SER A 1 87 ? -12.250 -4.324 34.751 1.00 94.50 87 SER A O 1
ATOM 687 N 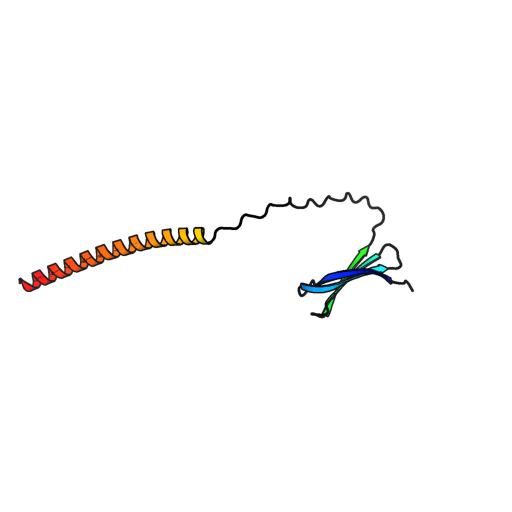N . VAL A 1 88 ? -10.740 -3.333 33.417 1.00 93.19 88 VAL A N 1
ATOM 688 C CA . VAL A 1 88 ? -10.850 -2.005 34.040 1.00 93.19 88 VAL A CA 1
ATOM 689 C C . VAL A 1 88 ? -12.278 -1.464 33.931 1.00 93.19 88 VAL A C 1
ATOM 691 O O . VAL A 1 88 ? -12.837 -0.996 34.922 1.00 93.19 88 VAL A O 1
ATOM 694 N N . ALA A 1 89 ? -12.903 -1.577 32.755 1.00 94.12 89 ALA A N 1
ATOM 695 C CA . ALA A 1 89 ? -14.291 -1.159 32.563 1.00 94.12 89 ALA A CA 1
ATOM 696 C C . ALA A 1 89 ? -15.280 -1.994 33.399 1.00 94.12 89 ALA A C 1
ATOM 698 O O . ALA A 1 89 ? -16.241 -1.452 33.944 1.00 94.12 89 ALA A O 1
ATOM 699 N N . ALA A 1 90 ? -15.042 -3.302 33.529 1.00 95.12 90 ALA A N 1
ATOM 700 C CA . ALA A 1 90 ? -15.880 -4.189 34.327 1.00 95.12 90 ALA A CA 1
ATOM 701 C C . ALA A 1 90 ? -15.816 -3.851 35.823 1.00 95.12 90 ALA A C 1
ATOM 703 O O . ALA A 1 90 ? -16.856 -3.815 36.478 1.00 95.12 90 ALA A O 1
ATOM 704 N N . GLU A 1 91 ? -14.626 -3.577 36.364 1.00 93.19 91 GLU A N 1
ATOM 705 C CA . GLU A 1 91 ? -14.475 -3.170 37.766 1.00 93.19 91 GLU A CA 1
ATOM 706 C C . GLU A 1 91 ? -15.121 -1.804 38.039 1.00 93.19 91 GLU A C 1
ATOM 708 O O . GLU A 1 91 ? -15.817 -1.648 39.043 1.00 93.19 91 GLU A O 1
ATOM 713 N N . ALA A 1 92 ? -14.996 -0.847 37.113 1.00 90.94 92 ALA A N 1
ATOM 714 C CA . ALA A 1 92 ? -15.704 0.430 37.213 1.00 90.94 92 ALA A CA 1
ATOM 715 C C . ALA A 1 92 ? -17.234 0.239 37.230 1.00 90.94 92 ALA A C 1
ATOM 717 O O . ALA A 1 92 ? -17.919 0.769 38.104 1.00 90.94 92 ALA A O 1
ATOM 718 N N . GLY A 1 93 ? -17.769 -0.588 36.325 1.00 92.12 93 GLY A N 1
ATOM 719 C CA . GLY A 1 93 ? -19.205 -0.871 36.262 1.00 92.12 93 GLY A CA 1
ATOM 720 C C . GLY A 1 93 ? -19.739 -1.594 37.504 1.00 92.12 93 GLY A C 1
ATOM 721 O O . GLY A 1 93 ? -20.833 -1.287 37.975 1.00 92.12 93 GLY A O 1
ATOM 722 N N . LYS A 1 94 ? -18.968 -2.522 38.088 1.00 94.56 94 LYS A N 1
ATOM 723 C CA . LYS A 1 94 ? -19.346 -3.183 39.350 1.00 94.56 94 LYS A CA 1
ATOM 724 C C . LYS A 1 94 ? -19.501 -2.181 40.491 1.00 94.56 94 LYS A C 1
ATOM 726 O O . LYS A 1 94 ? -20.474 -2.278 41.236 1.00 94.56 94 LYS A O 1
ATOM 731 N N . ALA A 1 95 ? -18.580 -1.222 40.608 1.00 93.00 95 ALA A N 1
ATOM 732 C CA . ALA A 1 95 ? -18.645 -0.198 41.646 1.00 93.00 95 ALA A CA 1
ATOM 733 C C . ALA A 1 95 ? -19.914 0.663 41.516 1.00 93.00 95 ALA A C 1
ATOM 735 O O . ALA A 1 95 ? -20.595 0.921 42.508 1.00 93.00 95 ALA A O 1
ATOM 736 N N . GLU A 1 96 ? -20.286 1.049 40.293 1.00 93.38 96 GLU A N 1
ATOM 737 C CA . GLU A 1 96 ? -21.520 1.803 40.035 1.00 93.38 96 GLU A CA 1
ATOM 738 C C . GLU A 1 96 ? -22.779 0.996 40.386 1.00 93.38 96 GLU A C 1
ATOM 740 O O . GLU A 1 96 ? -23.688 1.506 41.050 1.00 93.38 96 GLU A O 1
ATOM 745 N N . VAL A 1 97 ? -22.822 -0.285 40.005 1.00 95.44 97 VAL A N 1
ATOM 746 C CA . VAL A 1 97 ? -23.940 -1.185 40.334 1.00 95.44 97 VAL A CA 1
ATOM 747 C C . VAL A 1 97 ? -24.062 -1.393 41.845 1.00 95.44 97 VAL A C 1
ATOM 749 O O . VAL A 1 97 ? -25.175 -1.395 42.372 1.00 95.44 97 VAL A O 1
ATOM 752 N N . GLU A 1 98 ? -22.947 -1.522 42.565 1.00 96.81 98 GLU A N 1
ATOM 753 C CA . GLU A 1 98 ? -22.953 -1.646 44.025 1.00 96.81 98 GLU A CA 1
ATOM 754 C C . GLU A 1 98 ? -23.539 -0.393 44.694 1.00 96.81 98 GLU A C 1
ATOM 756 O O . GLU A 1 98 ? -24.353 -0.495 45.618 1.00 96.81 98 GLU A O 1
ATOM 761 N N . VAL A 1 99 ? -23.174 0.797 44.205 1.00 95.56 99 VAL A N 1
ATOM 762 C CA . VAL A 1 99 ? -23.727 2.068 44.693 1.00 95.56 99 VAL A CA 1
ATOM 763 C C . VAL A 1 99 ? -25.235 2.125 44.454 1.00 95.56 99 VAL A C 1
ATOM 765 O O . VAL A 1 99 ? -25.983 2.434 45.386 1.00 95.56 99 VAL A O 1
ATOM 768 N N . LEU A 1 100 ? -25.703 1.791 43.250 1.00 96.50 100 LEU A N 1
ATOM 769 C CA . LEU A 1 100 ? -27.135 1.754 42.938 1.00 96.50 100 LEU A CA 1
ATOM 770 C C . LEU A 1 100 ? -27.884 0.733 43.805 1.00 96.50 100 LEU A C 1
ATOM 772 O O . LEU A 1 100 ? -28.974 1.033 44.296 1.00 96.50 100 LEU A O 1
ATOM 776 N N . GLY A 1 101 ? -27.283 -0.431 44.062 1.00 96.69 101 GLY A N 1
ATOM 777 C CA . GLY A 1 101 ? -27.839 -1.460 44.941 1.00 96.69 101 GLY A CA 1
ATOM 778 C C . GLY A 1 101 ? -28.069 -0.956 46.368 1.00 96.69 101 GLY A C 1
ATOM 779 O O . GLY A 1 101 ? -29.161 -1.124 46.912 1.00 96.69 101 GLY A O 1
ATOM 780 N N . LYS A 1 102 ? -27.085 -0.257 46.950 1.00 96.62 102 LYS A N 1
ATOM 781 C CA . LYS A 1 102 ? -27.210 0.353 48.289 1.00 96.62 102 LYS A CA 1
ATOM 782 C C . LYS A 1 102 ? -28.329 1.398 48.343 1.00 96.62 102 LYS A C 1
ATOM 784 O O . LYS A 1 102 ? -29.093 1.432 49.308 1.00 96.62 102 LYS A O 1
ATOM 789 N N . HIS A 1 103 ? -28.463 2.221 47.301 1.00 96.75 103 HIS A N 1
ATOM 790 C CA . HIS A 1 103 ? -29.535 3.218 47.216 1.00 96.75 103 HIS A CA 1
ATOM 791 C C . HIS A 1 103 ? -30.918 2.567 47.106 1.00 96.75 103 HIS A C 1
ATOM 793 O O . HIS A 1 103 ? -31.837 2.959 47.825 1.00 96.75 103 HIS A O 1
ATOM 799 N N . ALA A 1 104 ? -31.062 1.547 46.258 1.00 97.31 104 ALA A N 1
ATOM 800 C CA . ALA A 1 104 ? -32.316 0.816 46.097 1.00 97.31 104 ALA A CA 1
ATOM 801 C C . ALA A 1 104 ? -32.750 0.133 47.403 1.00 97.31 104 ALA A C 1
ATOM 803 O O . ALA A 1 104 ? -33.917 0.218 47.785 1.00 97.31 104 ALA A O 1
ATOM 804 N N . GLN A 1 105 ? -31.808 -0.484 48.125 1.00 96.88 105 GLN A N 1
ATOM 805 C CA . GLN A 1 105 ? -32.085 -1.107 49.419 1.00 96.88 105 GLN A CA 1
ATOM 806 C C . GLN A 1 105 ? -32.529 -0.080 50.469 1.00 96.88 105 GLN A C 1
ATOM 808 O O . GLN A 1 105 ? -33.498 -0.320 51.186 1.00 96.88 105 GLN A O 1
ATOM 813 N N . SER A 1 106 ? -31.866 1.078 50.528 1.00 96.44 106 SER A N 1
ATOM 814 C CA . SER A 1 106 ? -32.243 2.169 51.436 1.00 96.44 106 SER A CA 1
ATOM 815 C C . SER A 1 106 ? -33.669 2.669 51.173 1.00 96.44 106 SER A C 1
ATOM 817 O O . SER A 1 106 ? -34.475 2.768 52.098 1.00 96.44 106 SER A O 1
ATOM 819 N N . LEU A 1 107 ? -34.018 2.908 49.904 1.00 97.25 107 LEU A N 1
ATOM 820 C CA . LEU A 1 107 ? -35.365 3.338 49.509 1.00 97.25 107 LEU A CA 1
ATOM 821 C C . LEU A 1 107 ? -36.429 2.291 49.846 1.00 97.25 107 LEU A C 1
ATOM 823 O O . LEU A 1 107 ? -37.508 2.640 50.328 1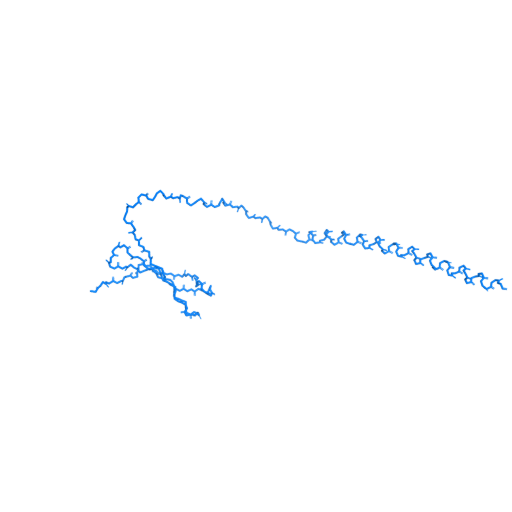.00 97.25 107 LEU A O 1
ATOM 827 N N . TYR A 1 108 ? -36.120 1.014 49.619 1.00 97.19 108 TYR A N 1
ATOM 828 C CA . TYR A 1 108 ? -37.009 -0.083 49.975 1.00 97.19 108 TYR A CA 1
ATOM 829 C C . TYR A 1 108 ? -37.296 -0.098 51.481 1.00 97.19 108 TYR A C 1
ATOM 831 O O . TYR A 1 108 ? -38.464 -0.086 51.873 1.00 97.19 108 TYR A O 1
ATOM 839 N N . GLU A 1 109 ? -36.260 -0.042 52.321 1.00 96.81 109 GLU A N 1
ATOM 840 C CA . GLU A 1 109 ? -36.426 -0.010 53.778 1.00 96.81 109 GLU A CA 1
ATOM 841 C C . GLU A 1 109 ? -37.249 1.197 54.233 1.00 96.81 109 GLU A C 1
ATOM 843 O O . GLU A 1 109 ? -38.187 1.034 55.010 1.00 96.81 109 GLU A O 1
ATOM 848 N N . HIS A 1 110 ? -36.981 2.383 53.680 1.00 96.31 110 HIS A N 1
ATOM 849 C CA . HIS A 1 110 ? -37.726 3.599 54.012 1.00 96.31 110 HIS A CA 1
ATOM 850 C C . HIS A 1 110 ? -39.212 3.507 53.631 1.00 96.31 110 HIS A C 1
ATOM 852 O O . HIS A 1 110 ? -40.095 3.924 54.381 1.00 96.31 110 HIS A O 1
ATOM 858 N N . SER A 1 111 ? -39.511 2.928 52.464 1.00 95.44 111 SER A N 1
ATOM 859 C CA . SER A 1 111 ? -40.894 2.710 52.028 1.00 95.44 111 SER A CA 1
ATOM 860 C C . SER A 1 111 ? -41.618 1.699 52.919 1.00 95.44 111 SER A C 1
ATOM 862 O O . SER A 1 111 ? -42.792 1.877 53.248 1.00 95.44 111 SER A O 1
ATOM 864 N N . ARG A 1 112 ? -40.901 0.660 53.362 1.00 96.44 112 ARG A N 1
ATOM 865 C CA . ARG A 1 112 ? -41.427 -0.387 54.234 1.00 96.44 112 ARG A CA 1
ATOM 866 C C . ARG A 1 112 ? -41.766 0.161 55.615 1.00 96.44 112 ARG A C 1
ATOM 868 O O . ARG A 1 112 ? -42.861 -0.113 56.101 1.00 96.44 112 ARG A O 1
ATOM 875 N N . THR A 1 113 ? -40.873 0.942 56.223 1.00 95.62 113 THR A N 1
ATOM 876 C CA . THR A 1 113 ? -41.122 1.567 57.532 1.00 95.62 113 THR A CA 1
ATOM 877 C C . THR A 1 113 ? -42.305 2.525 57.465 1.00 95.62 113 THR A C 1
ATOM 879 O O . THR A 1 113 ? -43.206 2.436 58.292 1.00 95.62 113 THR A O 1
ATOM 882 N N . TRP A 1 114 ? -42.377 3.358 56.423 1.00 94.19 114 TRP A N 1
ATOM 883 C CA . TRP A 1 114 ? -43.500 4.275 56.216 1.00 94.19 114 TRP A CA 1
ATOM 884 C C . TRP A 1 114 ? -44.847 3.546 56.073 1.00 94.19 114 TRP A C 1
ATOM 886 O O . TRP A 1 114 ? -45.857 3.964 56.642 1.00 94.19 114 TRP A O 1
ATOM 896 N N . LEU A 1 115 ? -44.878 2.427 55.338 1.00 96.44 115 LEU A N 1
ATOM 897 C CA . LEU A 1 115 ? -46.082 1.599 55.214 1.00 96.44 115 LEU A CA 1
ATOM 898 C C . LEU A 1 115 ? -46.498 0.985 56.556 1.00 96.44 115 LEU A C 1
ATOM 900 O O . LEU A 1 115 ? -47.688 0.952 56.863 1.00 96.44 115 LEU A O 1
ATOM 904 N N . GLN A 1 116 ? -45.537 0.514 57.354 1.00 94.69 116 GLN A N 1
ATOM 905 C CA . GLN A 1 116 ? -45.811 -0.043 58.679 1.00 94.69 116 GLN A CA 1
ATOM 906 C C . GLN A 1 116 ? -46.384 1.009 59.632 1.00 94.69 116 GLN A C 1
ATOM 908 O O . GLN A 1 116 ? -47.374 0.731 60.304 1.00 94.69 116 GLN A O 1
ATOM 913 N N . GLU A 1 117 ? -45.823 2.220 59.643 1.00 93.31 117 GLU A N 1
ATOM 914 C CA . GLU A 1 117 ? -46.339 3.342 60.438 1.00 93.31 117 GLU A CA 1
ATOM 915 C C . GLU A 1 117 ? -47.785 3.685 60.063 1.00 93.31 117 GLU A C 1
ATOM 917 O O . GLU A 1 117 ? -48.624 3.863 60.942 1.00 93.31 117 GLU A O 1
ATOM 922 N N . ARG A 1 118 ? -48.113 3.705 58.763 1.00 91.25 118 ARG A N 1
ATOM 923 C CA . ARG A 1 118 ? -49.482 3.976 58.292 1.00 91.25 118 ARG A CA 1
ATOM 924 C C . ARG A 1 118 ? -50.500 2.904 58.650 1.00 91.25 118 ARG A C 1
ATOM 926 O O . ARG A 1 118 ? -51.679 3.223 58.729 1.00 91.25 118 ARG A O 1
ATOM 933 N N . LEU A 1 119 ? -50.074 1.652 58.780 1.00 91.44 119 LEU A N 1
ATOM 934 C CA . LEU A 1 119 ? -50.952 0.550 59.178 1.00 91.44 119 LEU A CA 1
ATOM 935 C C . LEU A 1 119 ? -51.148 0.483 60.698 1.00 91.44 119 LEU A C 1
ATOM 937 O O . LEU A 1 119 ? -52.100 -0.142 61.154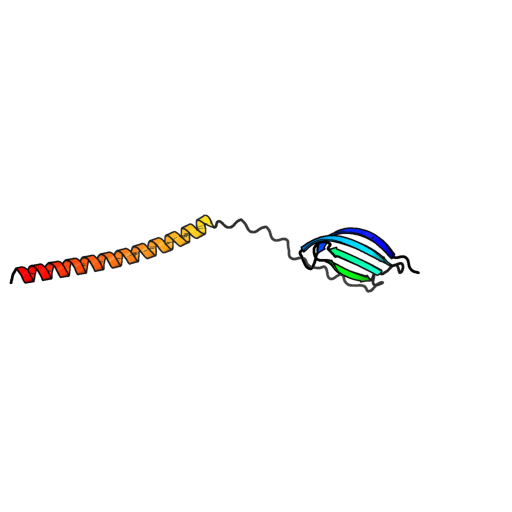 1.00 91.44 119 LEU A O 1
ATOM 941 N N . ALA A 1 120 ? -50.244 1.090 61.469 1.00 86.44 120 ALA A N 1
ATOM 942 C CA . ALA A 1 120 ? -50.284 1.120 62.927 1.00 86.44 120 ALA A CA 1
ATOM 943 C C . ALA A 1 120 ? -51.042 2.333 63.511 1.00 86.44 120 ALA A C 1
ATOM 945 O O . ALA A 1 120 ? -51.218 2.388 64.729 1.00 86.44 120 ALA A O 1
ATOM 946 N N . ALA A 1 121 ? -51.462 3.284 62.668 1.00 69.12 121 ALA A N 1
ATOM 947 C CA . ALA A 1 121 ? -52.239 4.479 63.017 1.00 69.12 121 ALA A CA 1
ATOM 948 C C . ALA A 1 121 ? -53.729 4.298 62.696 1.00 69.12 121 ALA A C 1
ATOM 950 O O . ALA A 1 121 ? -54.557 4.776 63.504 1.00 69.12 121 ALA A O 1
#

Secondary structure (DSSP, 8-state):
-PPPEEEEEEEEE-TTT--EEEEEEEE-SSTTEEEEEEE-TTT--EEEEEEE-------------PPP-PPPPPPP-HHHHHHHHHHHHHHHHHHHHHHHHHHHHHHHHHHHHHHHHHHH-

Sequence (121 aa):
MGVSMVVERGLARCPRCVAVADYVFIEASSARELRYEVRCRKCGECYSEDSYATADTSTEVALIQWPPDCEPVPPRDWLNEVREKLSVAAEAGKAEVEVLGKHAQSLYEHSRTWLQERLAA

pLDDT: mean 88.3, std 12.08, range [48.66, 97.94]

Radius of gyration: 38.15 Å; chains: 1; bounding box: 84×27×102 Å

Foldseek 3Di:
DKDKDFPDKDWDADPPPRDIWIWTWIQISPNFKIKIWTADPVPRDIDIDIGGRDPDDPPPPPPPPPDPDDDPDPDDPPVVVVVVVVVVVVVVVVVVVVVVVVVVVVVVVVVVVVVVVVVVD